Protein 1IRQ (pdb70)

InterPro domains:
  IPR010985 Ribbon-helix-helix [SSF47598] (24-71)
  IPR011686 Omega transcriptional repressor [PF07764] (6-62)
  IPR013321 Arc-type ribbon-helix-helix [G3DSA:1.10.1220.10] (24-71)

Secondary structure (DSSP, 8-state):
---EEEEEEEHHHHHHHHHHHHHHT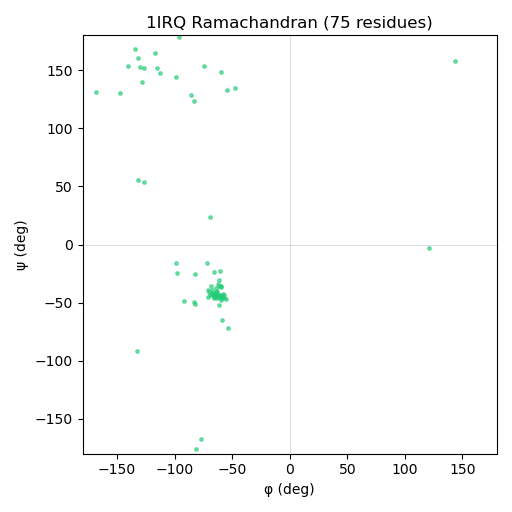--HHHHHHHHHHHHHHHHSTT--/----EEEEEEEHHHHHHHHHHHHHSS--HHHHHHHHHHHHHHHH-GGG-

B-factor: mean 29.79, std 11.13, range [13.76, 62.38]

Nearest PDB structures (foldseek):
  1irq-assembly1_B  TM=1.021E+00  e=7.725E-07  Streptococcus pyogenes
  6gts-assembly1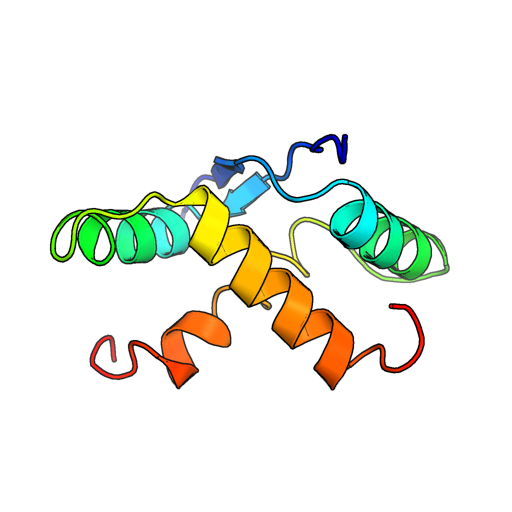_C-2  TM=6.898E-01  e=1.139E+00  Escherichia coli
  8pv2-assembly1_CQ  TM=6.319E-01  e=9.516E+00  Thermochaetoides thermophila DSM 1495
  7vp4-assembly1_B  TM=5.637E-01  e=8.866E+00  Arabidopsis thaliana

Structure (mmCIF, N/CA/C/O backbone):
data_1IRQ
#
_entry.id   1IRQ
#
_cell.length_a   46.100
_cell.length_b   46.100
_cell.length_c   88.300
_cell.angle_alpha   90.00
_cell.angle_beta   90.00
_cell.angle_gamma   120.00
#
_symmetry.space_group_name_H-M   'P 61'
#
loop_
_entity.id
_entity.type
_entity.pdbx_description
1 polymer 'omega transcriptional repressor'
2 water water
#
loop_
_atom_site.group_PDB
_atom_site.id
_atom_site.type_symbol
_atom_site.label_atom_id
_atom_site.label_alt_id
_atom_site.label_comp_id
_atom_site.label_asym_id
_atom_site.label_entity_id
_atom_site.label_seq_id
_atom_site.pdbx_PDB_ins_code
_atom_site.Cartn_x
_atom_site.Cartn_y
_atom_site.Cartn_z
_atom_site.occupancy
_atom_site.B_iso_or_equiv
_atom_site.auth_seq_id
_atom_site.auth_comp_id
_atom_site.auth_asym_id
_atom_site.auth_atom_id
_atom_site.pdbx_PDB_model_num
ATOM 1 N N . ILE A 1 24 ? -1.690 0.190 42.724 1.00 44.04 24 ILE A N 1
ATOM 2 C CA . ILE A 1 24 ? -1.835 0.028 44.199 1.00 43.11 24 ILE A CA 1
ATOM 3 C C . ILE A 1 24 ? -1.390 1.293 44.930 1.00 41.95 24 ILE A C 1
ATOM 4 O O . ILE A 1 24 ? -1.881 1.597 46.019 1.00 43.24 24 ILE A O 1
ATOM 9 N N . MET A 1 25 ? -0.456 2.025 44.328 1.00 38.93 25 MET A N 1
ATOM 10 C CA . MET A 1 25 ? 0.051 3.261 44.919 1.00 35.79 25 MET A CA 1
ATOM 11 C C . MET A 1 25 ? -0.884 4.419 44.589 1.00 33.19 25 MET A C 1
ATOM 12 O O . MET A 1 25 ? -1.168 4.688 43.420 1.00 33.37 25 MET A O 1
ATOM 17 N N . GLY A 1 26 ? -1.366 5.096 45.627 1.00 30.34 26 GLY A N 1
ATOM 18 C CA . GLY A 1 26 ? -2.265 6.215 45.421 1.00 27.23 26 GLY A CA 1
ATOM 19 C C . GLY A 1 26 ? -1.514 7.485 45.076 1.00 26.05 26 GLY A C 1
ATOM 20 O O . GLY A 1 26 ? -0.292 7.473 44.926 1.00 25.79 26 GLY A O 1
ATOM 21 N N . ASP A 1 27 ? -2.249 8.582 44.946 1.00 23.56 27 ASP A N 1
ATOM 22 C CA . ASP A 1 27 ? -1.651 9.869 44.622 1.00 22.46 27 ASP A CA 1
ATOM 23 C C . ASP A 1 27 ? -2.153 10.955 45.556 1.00 21.22 27 ASP A C 1
ATOM 24 O O . ASP A 1 27 ? -3.193 1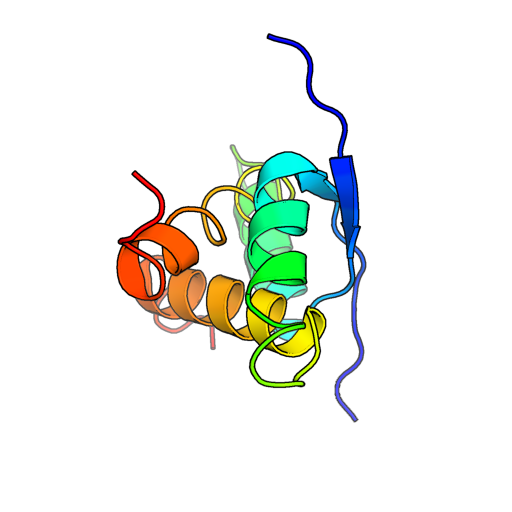0.811 46.209 1.00 22.45 27 ASP A O 1
ATOM 29 N N . LYS A 1 28 ? -1.397 12.044 45.608 1.00 17.78 28 LYS A N 1
ATOM 30 C CA . LYS A 1 28 ? -1.732 13.196 46.429 1.00 16.99 28 LYS A CA 1
ATOM 31 C C . LYS A 1 28 ? -1.641 14.415 45.534 1.00 17.33 28 LYS A C 1
ATOM 32 O O . LYS A 1 28 ? -0.898 14.419 44.553 1.00 18.65 28 LYS A O 1
ATOM 38 N N . THR A 1 29 ? -2.395 15.453 45.860 1.00 15.34 29 THR A N 1
ATOM 39 C CA . THR A 1 29 ? -2.363 16.652 45.043 1.00 16.19 29 THR A CA 1
ATOM 40 C C . THR A 1 29 ? -1.339 17.654 45.547 1.00 16.78 29 THR A C 1
ATOM 41 O O . THR A 1 29 ? -1.082 17.754 46.745 1.00 16.89 29 THR A O 1
ATOM 45 N N A VAL A 1 30 ? -0.749 18.392 44.613 0.50 16.33 30 VAL A N 1
ATOM 46 N N B VAL A 1 30 ? -0.746 18.386 44.609 0.50 16.36 30 VAL A N 1
ATOM 47 C CA A VAL A 1 30 ? 0.234 19.412 44.941 0.50 17.81 30 VAL A CA 1
ATOM 48 C CA B VAL A 1 30 ? 0.242 19.407 44.925 0.50 17.96 30 VAL A CA 1
ATOM 49 C C A VAL A 1 30 ? 0.039 20.587 43.991 0.50 17.38 30 VAL A C 1
ATOM 50 C C B VAL A 1 30 ? 0.024 20.592 43.993 0.50 17.42 30 VAL A C 1
ATOM 51 O O A VAL A 1 30 ? -0.463 20.421 42.880 0.50 18.49 30 VAL A O 1
ATOM 52 O O B VAL A 1 30 ? -0.511 20.437 42.896 0.50 18.59 30 VAL A O 1
ATOM 59 N N . ARG A 1 31 ? 0.434 21.772 44.440 1.00 18.70 31 ARG A N 1
ATOM 60 C CA . ARG A 1 31 ? 0.299 22.977 43.641 1.00 20.24 31 ARG A CA 1
ATOM 61 C C . ARG A 1 31 ? 1.667 23.286 43.046 1.00 21.63 31 ARG A C 1
ATOM 62 O O . ARG A 1 31 ? 2.665 23.334 43.763 1.00 24.89 31 ARG A O 1
ATOM 70 N N . VAL A 1 32 ? 1.717 23.468 41.733 1.00 21.08 32 VAL A N 1
ATOM 71 C CA . VAL A 1 32 ? 2.974 23.776 41.069 1.00 22.12 32 VAL A CA 1
ATOM 72 C C . VAL A 1 32 ? 2.822 25.032 40.224 1.00 21.13 32 VAL A C 1
ATOM 73 O O . VAL A 1 32 ? 1.727 25.346 39.755 1.00 20.58 32 VAL A O 1
ATOM 77 N N . ARG A 1 33 ? 3.927 25.747 40.041 1.00 20.76 33 ARG A N 1
ATOM 78 C CA . ARG A 1 33 ? 3.920 26.963 39.239 1.00 21.63 33 ARG A CA 1
ATOM 79 C C . ARG A 1 33 ? 3.347 26.675 37.866 1.00 22.27 33 ARG A C 1
ATOM 80 O O . ARG A 1 33 ? 3.724 25.704 37.209 1.00 20.52 33 ARG A O 1
ATOM 88 N N . ALA A 1 34 ? 2.443 27.541 37.429 1.00 20.67 34 ALA A N 1
ATOM 89 C CA . ALA A 1 34 ? 1.789 27.380 36.148 1.00 20.08 34 ALA A CA 1
ATOM 90 C C . ALA A 1 34 ? 2.726 27.422 34.949 1.00 20.53 34 ALA A C 1
ATOM 91 O O . ALA A 1 34 ? 2.488 26.736 33.959 1.00 19.89 34 ALA A O 1
ATOM 93 N N . ASP A 1 35 ? 3.784 28.220 35.022 1.00 21.67 35 ASP A N 1
ATOM 94 C CA . ASP A 1 35 ? 4.694 28.298 33.888 1.00 21.95 35 ASP A CA 1
ATOM 95 C C . ASP A 1 35 ? 5.507 27.018 33.736 1.00 21.86 35 ASP A C 1
ATOM 96 O O . ASP A 1 35 ? 5.728 26.552 32.618 1.00 22.96 35 ASP A O 1
ATOM 101 N N . LEU A 1 36 ? 5.926 26.436 34.855 1.00 21.85 36 LEU A N 1
ATOM 102 C CA . LEU A 1 36 ? 6.695 25.195 34.815 1.00 21.69 36 LEU A CA 1
ATOM 103 C C . LEU A 1 36 ? 5.792 24.079 34.299 1.00 21.51 36 LEU A C 1
ATOM 104 O O . LEU A 1 36 ? 6.220 23.219 33.529 1.00 23.02 36 LEU A O 1
ATOM 109 N N . HIS A 1 37 ? 4.535 24.092 34.729 1.00 20.87 37 HIS A N 1
ATOM 110 C CA . HIS A 1 37 ? 3.589 23.084 34.284 1.00 22.27 37 HIS A CA 1
ATOM 111 C C . HIS A 1 37 ? 3.367 23.214 32.781 1.00 22.73 37 HIS A C 1
ATOM 112 O O . HIS A 1 37 ? 3.328 22.219 32.062 1.00 22.42 37 HIS A O 1
ATOM 119 N N . HIS A 1 38 ? 3.229 24.447 32.307 1.00 23.47 38 HIS A N 1
ATOM 120 C CA . HIS A 1 38 ? 3.004 24.674 30.888 1.00 24.44 38 HIS A CA 1
ATOM 121 C C . HIS A 1 38 ? 4.169 24.126 30.071 1.00 24.41 38 HIS A C 1
ATOM 122 O O . HIS A 1 38 ? 3.969 23.487 29.039 1.00 24.82 38 HIS A O 1
ATOM 129 N N . ILE A 1 39 ? 5.385 24.383 30.534 1.00 23.41 39 ILE A N 1
ATOM 130 C CA . ILE A 1 39 ? 6.571 23.898 29.840 1.00 25.32 39 ILE A CA 1
ATOM 131 C C . ILE A 1 39 ? 6.539 22.377 29.730 1.00 26.73 39 ILE A C 1
ATOM 132 O O . ILE A 1 39 ? 6.811 21.815 28.671 1.00 27.45 39 ILE A O 1
ATOM 137 N N . ILE A 1 40 ? 6.200 21.709 30.826 1.00 27.12 40 ILE A N 1
ATOM 138 C CA . ILE A 1 40 ? 6.140 20.252 30.813 1.00 27.36 40 ILE A CA 1
ATOM 139 C C . ILE A 1 40 ? 5.014 19.761 29.918 1.00 29.16 40 ILE A C 1
ATOM 140 O O . ILE A 1 40 ? 5.181 18.799 29.168 1.00 29.11 40 ILE A O 1
ATOM 145 N N . LYS A 1 41 ? 3.870 20.431 29.992 1.00 30.50 41 LYS A N 1
ATOM 146 C CA . LYS A 1 41 ? 2.711 20.063 29.191 1.00 32.33 41 LYS A CA 1
ATOM 147 C C . LYS A 1 41 ? 3.013 20.131 27.694 1.00 33.10 41 LYS A C 1
ATOM 148 O O . LYS A 1 41 ? 2.664 19.222 26.941 1.00 33.27 41 LYS A O 1
ATOM 154 N N . ILE A 1 42 ? 3.657 21.211 27.267 1.00 33.05 42 ILE A N 1
ATOM 155 C CA . ILE A 1 42 ? 4.003 21.384 25.861 1.00 34.47 42 ILE A CA 1
ATOM 156 C C . ILE A 1 42 ? 4.941 20.271 25.407 1.00 35.30 42 ILE A C 1
ATOM 157 O O . ILE A 1 42 ? 4.693 19.597 24.406 1.00 35.48 42 ILE A O 1
ATOM 162 N N . GLU A 1 43 ? 6.019 20.084 26.159 1.00 35.66 43 GLU A N 1
ATOM 163 C CA . GLU A 1 43 ? 7.021 19.068 25.858 1.00 36.37 43 GLU A CA 1
ATOM 164 C C . GLU A 1 43 ? 6.451 17.653 25.820 1.00 37.24 43 GLU A C 1
ATOM 165 O O . GLU A 1 43 ? 6.777 16.867 24.927 1.00 37.15 43 GLU A O 1
ATOM 171 N N A THR A 1 44 ? 5.603 17.324 26.790 0.55 37.97 44 THR A N 1
ATOM 172 N N B THR A 1 44 ? 5.601 17.340 26.791 0.45 37.81 44 THR A N 1
ATOM 173 C CA A THR A 1 44 ? 5.008 15.994 26.851 0.55 38.31 44 THR A CA 1
ATOM 174 C CA B THR A 1 44 ? 4.990 16.022 26.889 0.45 38.08 44 THR A CA 1
ATOM 175 C C A THR A 1 44 ? 4.019 15.763 25.715 0.55 39.36 44 THR A C 1
ATOM 176 C C B THR A 1 44 ? 3.997 15.765 25.756 0.45 39.19 44 THR A C 1
ATOM 177 O O A THR A 1 44 ? 3.904 14.651 25.200 0.55 39.11 44 THR A O 1
ATOM 178 O O B THR A 1 44 ? 3.865 14.637 25.281 0.45 38.99 44 THR A O 1
ATOM 185 N N . ALA A 1 45 ? 3.306 16.816 25.327 1.00 39.94 45 ALA A N 1
ATOM 186 C CA . ALA A 1 45 ? 2.329 16.712 24.248 1.00 41.76 45 ALA A CA 1
ATOM 187 C C . ALA A 1 45 ? 3.010 16.267 22.958 1.00 43.26 45 ALA A C 1
ATOM 188 O O . ALA A 1 45 ? 2.429 15.530 22.160 1.00 43.23 45 ALA A O 1
ATOM 190 N N . LYS A 1 46 ? 4.246 16.716 22.762 1.00 45.23 46 LYS A N 1
ATOM 191 C CA . LYS A 1 46 ? 5.010 16.365 21.570 1.00 47.38 46 LYS A CA 1
ATOM 192 C C . LYS A 1 46 ? 5.178 14.854 21.462 1.00 48.91 46 LYS A C 1
ATOM 193 O O . LYS A 1 46 ? 4.661 14.230 20.535 1.00 49.03 46 LYS A O 1
ATOM 199 N N . ASN A 1 47 ? 5.904 14.272 22.413 1.00 50.53 47 ASN A N 1
ATOM 200 C CA . ASN A 1 47 ? 6.137 12.833 22.421 1.00 51.39 47 ASN A CA 1
ATOM 201 C C . ASN A 1 47 ? 4.832 12.051 22.573 1.00 51.65 47 ASN A C 1
ATOM 202 O O . ASN A 1 47 ? 4.618 11.058 21.877 1.00 52.42 47 ASN A O 1
ATOM 207 N N . GLY A 1 48 ? 3.964 12.496 23.478 1.00 51.09 48 GLY A N 1
ATOM 208 C CA . GLY A 1 48 ? 2.691 11.820 23.665 1.00 50.54 48 GLY A CA 1
ATOM 209 C C . GLY A 1 48 ? 2.384 11.269 25.047 1.00 49.90 48 GLY A C 1
ATOM 210 O O . GLY A 1 48 ? 1.297 10.733 25.267 1.00 50.93 48 GLY A O 1
ATOM 211 N N . GLY A 1 49 ? 3.325 11.394 25.979 1.00 48.49 49 GLY A N 1
ATOM 212 C CA . GLY A 1 49 ? 3.105 10.884 27.324 1.00 46.46 49 GLY A CA 1
ATOM 213 C C . GLY A 1 49 ? 2.207 11.773 28.166 1.00 44.99 49 GLY A C 1
ATOM 214 O O . GLY A 1 49 ? 1.552 12.673 27.640 1.00 45.54 49 GLY A O 1
ATOM 215 N N . ASN A 1 50 ? 2.169 11.530 29.473 1.00 42.77 50 ASN A N 1
ATOM 216 C CA . ASN A 1 50 ? 1.333 12.339 30.354 1.00 40.10 50 ASN A CA 1
ATOM 217 C C . ASN A 1 50 ? 2.168 13.130 31.356 1.00 37.96 50 ASN A C 1
ATOM 218 O O . ASN A 1 50 ? 3.264 12.721 31.737 1.00 38.76 50 ASN A O 1
ATOM 223 N N . VAL A 1 51 ? 1.631 14.265 31.785 1.00 33.93 51 VAL A N 1
ATOM 224 C CA . VAL A 1 51 ? 2.316 15.139 32.725 1.00 30.20 51 VAL A CA 1
ATOM 225 C C . VAL A 1 51 ? 2.614 14.485 34.077 1.00 27.93 51 VAL A C 1
ATOM 226 O O . VAL A 1 51 ? 3.654 14.752 34.679 1.00 23.85 51 VAL A O 1
ATOM 230 N N . LYS A 1 52 ? 1.719 13.628 34.561 1.00 26.37 52 LYS A N 1
ATOM 231 C CA . LYS A 1 52 ? 1.950 12.990 35.855 1.00 25.74 52 LYS A CA 1
ATOM 232 C C . LYS A 1 52 ? 3.248 12.191 35.919 1.00 25.89 52 LYS A C 1
ATOM 233 O O . LYS A 1 52 ? 3.961 12.250 36.920 1.00 23.07 52 LYS A O 1
ATOM 239 N N . GLU A 1 53 ? 3.559 11.441 34.867 1.00 25.09 53 GLU A N 1
ATOM 240 C CA . GLU A 1 53 ? 4.792 10.661 34.862 1.00 24.64 53 GLU A CA 1
ATOM 241 C C . GLU A 1 53 ? 5.993 11.584 35.025 1.00 22.95 53 GLU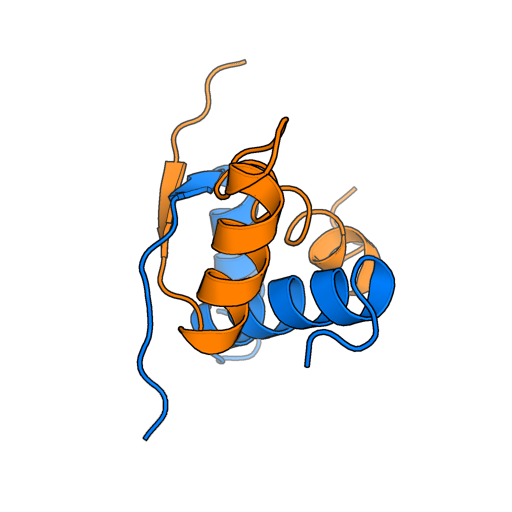 A C 1
ATOM 242 O O . GLU A 1 53 ? 6.987 11.228 35.666 1.00 21.76 53 GLU A O 1
ATOM 248 N N . VAL A 1 54 ? 5.905 12.775 34.442 1.00 20.88 54 VAL A N 1
ATOM 249 C CA . VAL A 1 54 ? 6.990 13.736 34.546 1.00 19.64 54 VAL A CA 1
ATOM 250 C C . VAL A 1 54 ? 7.060 14.298 35.964 1.00 18.24 54 VAL A C 1
ATOM 251 O O . VAL A 1 54 ? 8.141 14.409 36.539 1.00 19.59 54 VAL A O 1
ATOM 255 N N . MET A 1 55 ? 5.911 14.663 36.527 1.00 18.18 55 MET A N 1
ATOM 256 C CA . MET A 1 55 ? 5.889 15.187 37.889 1.00 16.29 55 MET A CA 1
ATOM 257 C C . MET A 1 55 ? 6.509 14.160 38.828 1.00 15.00 55 MET A C 1
ATOM 258 O O . MET A 1 55 ? 7.327 14.500 39.685 1.00 16.69 55 MET A O 1
ATOM 263 N N . ASP A 1 56 ? 6.114 12.898 38.670 1.00 15.34 56 ASP A N 1
ATOM 264 C CA . ASP A 1 56 ? 6.652 11.846 39.524 1.00 14.76 56 ASP A CA 1
ATOM 265 C C . ASP A 1 56 ? 8.155 11.658 39.335 1.00 14.84 56 ASP A C 1
ATOM 266 O O . ASP A 1 56 ? 8.889 11.475 40.307 1.00 16.79 56 ASP A O 1
ATOM 271 N N . GLN A 1 57 ? 8.621 11.700 38.091 1.00 14.71 57 GLN A N 1
ATOM 272 C CA . GLN A 1 57 ? 10.048 11.522 37.865 1.00 13.76 57 GLN A CA 1
ATOM 273 C C . GLN A 1 57 ? 10.827 12.685 38.452 1.00 14.43 57 GLN A C 1
ATOM 274 O O . GLN A 1 57 ? 11.868 12.496 39.085 1.00 16.21 57 GLN A O 1
ATOM 280 N N . ALA A 1 58 ? 10.318 13.895 38.240 1.00 14.46 58 ALA A N 1
ATOM 281 C CA . ALA A 1 58 ? 10.973 15.084 38.756 1.00 14.79 58 ALA A CA 1
ATOM 282 C C . ALA A 1 58 ? 11.085 15.015 40.273 1.00 15.09 58 ALA A C 1
ATOM 283 O O . ALA A 1 58 ? 12.148 15.259 40.844 1.00 15.80 58 ALA A O 1
ATOM 285 N N . LEU A 1 59 ? 9.984 14.676 40.933 1.00 14.70 59 LEU A N 1
ATOM 286 C CA . LEU A 1 59 ? 9.997 14.601 42.379 1.00 15.59 59 LEU A CA 1
ATOM 287 C C . LEU A 1 59 ? 10.863 13.452 42.899 1.00 15.17 59 LEU A C 1
ATOM 288 O O . LEU A 1 59 ? 11.613 13.626 43.860 1.00 15.47 59 LEU A O 1
ATOM 293 N N . GLU A 1 60 ? 10.778 12.283 42.269 1.00 15.06 60 GLU A N 1
ATOM 294 C CA . GLU A 1 60 ? 11.590 11.169 42.739 1.00 16.51 60 GLU A CA 1
ATOM 295 C C . GLU A 1 60 ? 13.077 11.483 42.590 1.00 16.40 60 GLU A C 1
ATOM 296 O O . GLU A 1 60 ? 13.878 11.170 43.477 1.00 17.10 60 GLU A O 1
ATOM 302 N N . GLU A 1 61 ? 13.456 12.116 41.483 1.00 15.28 61 GLU A N 1
ATOM 303 C CA . GLU A 1 61 ? 14.864 12.450 41.287 1.00 17.07 61 GLU A CA 1
ATOM 304 C C . GLU A 1 61 ? 15.356 13.449 42.333 1.00 18.69 61 GLU A C 1
ATOM 305 O O . GLU A 1 61 ? 16.493 13.362 42.812 1.00 18.61 61 GLU A O 1
ATOM 311 N N . TYR A 1 62 ? 14.494 14.392 42.699 1.00 15.57 62 TYR A N 1
ATOM 312 C CA . TYR A 1 62 ? 14.831 15.379 43.710 1.00 16.75 62 TYR A CA 1
ATOM 313 C C . TYR A 1 62 ? 15.070 14.661 45.040 1.00 17.27 62 TYR A C 1
ATOM 314 O O . TYR A 1 62 ? 16.025 14.951 45.759 1.00 18.04 62 TYR A O 1
ATOM 323 N N . ILE A 1 63 ? 14.196 13.717 45.359 1.00 16.94 63 ILE A N 1
ATOM 324 C CA . ILE A 1 63 ? 14.303 12.972 46.601 1.00 18.78 63 ILE A CA 1
ATOM 325 C C . ILE A 1 63 ? 15.553 12.102 46.649 1.00 19.47 63 ILE A C 1
ATOM 326 O O . ILE A 1 63 ? 16.280 12.105 47.644 1.00 20.16 63 ILE A O 1
ATOM 331 N N . ARG A 1 64 ? 15.828 11.372 45.578 1.0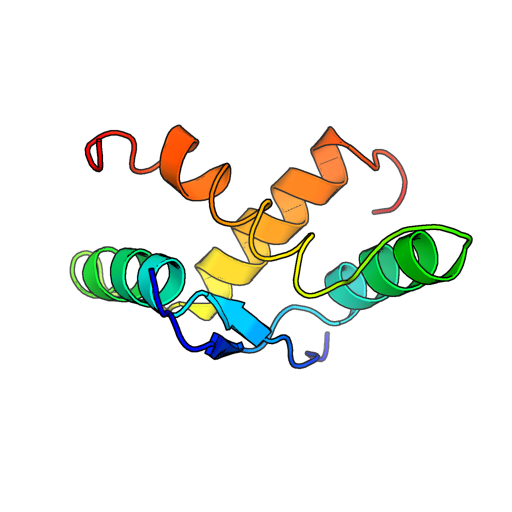0 19.74 64 ARG A N 1
ATOM 332 C CA . ARG A 1 64 ? 17.004 10.512 45.598 1.00 21.30 64 ARG A CA 1
ATOM 333 C C . ARG A 1 64 ? 18.290 11.326 45.664 1.00 23.03 64 ARG A C 1
ATOM 334 O O . ARG A 1 64 ? 19.316 10.845 46.149 1.00 24.17 64 ARG A O 1
ATOM 342 N N . LYS A 1 65 ? 18.222 12.571 45.211 1.00 21.26 65 LYS A N 1
ATOM 343 C CA . LYS A 1 65 ? 19.376 13.465 45.219 1.00 22.98 65 LYS A CA 1
ATOM 344 C C . LYS A 1 65 ? 19.602 14.150 46.569 1.00 23.42 65 LYS A C 1
ATOM 345 O O . LYS A 1 65 ? 20.706 14.115 47.116 1.00 24.91 65 LYS A O 1
ATOM 351 N N . TYR A 1 66 ? 18.556 14.767 47.112 1.00 21.49 66 TYR A N 1
ATOM 352 C CA . TYR A 1 66 ? 18.670 15.492 48.378 1.00 21.53 66 TYR A CA 1
ATOM 353 C C . TYR A 1 66 ? 18.195 14.751 49.620 1.00 20.30 66 TYR A C 1
ATOM 354 O O . TYR A 1 66 ? 18.499 15.154 50.745 1.00 19.87 66 TYR A O 1
ATOM 363 N N . LEU A 1 67 ? 17.435 13.681 49.420 1.00 20.13 67 LEU A N 1
ATOM 364 C CA . LEU A 1 67 ? 16.910 12.896 50.527 1.00 20.31 67 LEU A CA 1
ATOM 365 C C . LEU A 1 67 ? 17.166 11.414 50.276 1.00 21.24 67 LEU A C 1
ATOM 366 O O . LEU A 1 67 ? 16.248 10.596 50.278 1.00 21.95 67 LEU A O 1
ATOM 371 N N . PRO A 1 68 ? 18.434 11.049 50.056 1.00 23.39 68 PRO A N 1
ATOM 372 C CA . PRO A 1 68 ? 18.745 9.641 49.809 1.00 25.69 68 PRO A CA 1
ATOM 373 C C . PRO A 1 68 ? 18.331 8.776 51.001 1.00 27.10 68 PRO A C 1
ATOM 374 O O . PRO A 1 68 ? 18.345 9.233 52.142 1.00 26.98 68 PRO A O 1
ATOM 378 N N . ASP A 1 69 ? 17.943 7.537 50.720 1.00 30.32 69 ASP A N 1
ATOM 379 C CA . ASP A 1 69 ? 17.526 6.579 51.749 1.00 31.83 69 ASP A CA 1
ATOM 380 C C . ASP A 1 69 ? 16.078 6.688 52.207 1.00 31.78 69 ASP A C 1
ATOM 381 O O . ASP A 1 69 ? 15.609 5.854 52.980 1.00 32.64 69 ASP A O 1
ATOM 386 N N A LYS A 1 70 ? 15.371 7.716 51.746 0.60 30.85 70 LYS A N 1
ATOM 387 N N B LYS A 1 70 ? 15.376 7.719 51.746 0.40 31.22 70 LYS A N 1
ATOM 388 C CA A LYS A 1 70 ? 13.971 7.883 52.119 0.60 30.74 70 LYS A CA 1
ATOM 389 C CA B LYS A 1 70 ? 13.974 7.896 52.110 0.40 31.09 70 LYS A CA 1
ATOM 390 C C A LYS A 1 70 ? 13.101 6.952 51.285 0.60 30.43 70 LYS A C 1
ATOM 391 C C B LYS A 1 70 ? 13.105 6.953 51.286 0.40 30.80 70 LYS A C 1
ATOM 392 O O A LYS A 1 70 ? 11.982 6.616 51.676 0.60 30.60 70 LYS A O 1
ATOM 393 O O B LYS A 1 70 ? 11.992 6.610 51.685 0.40 30.81 70 LYS A O 1
ATOM 404 N N . LEU A 1 71 ? 13.624 6.536 50.134 1.00 30.55 71 LEU A N 1
ATOM 405 C CA . LEU A 1 71 ? 12.908 5.626 49.243 1.00 31.87 71 LEU A CA 1
ATOM 406 C C . LEU A 1 71 ? 13.614 4.278 49.195 1.00 33.40 71 LEU A C 1
ATOM 407 O O . LEU A 1 71 ? 14.818 4.241 49.519 1.00 36.38 71 LEU A O 1
ATOM 413 N N . ASP B 1 23 ? 5.533 39.760 37.000 1.00 48.80 23 ASP B N 1
ATOM 414 C CA . ASP B 1 23 ? 6.033 39.067 38.221 1.00 47.51 23 ASP B CA 1
ATOM 415 C C . ASP B 1 23 ? 4.999 38.077 38.745 1.00 45.66 23 ASP B C 1
ATOM 416 O O . ASP B 1 23 ? 5.328 37.174 39.513 1.00 46.56 23 ASP B O 1
ATOM 421 N N . ILE B 1 24 ? 3.748 38.251 38.327 1.00 42.48 24 ILE B N 1
ATOM 422 C CA . ILE B 1 24 ? 2.674 37.369 38.769 1.00 38.76 24 ILE B CA 1
ATOM 423 C C . ILE B 1 24 ? 2.740 36.001 38.103 1.00 36.87 24 ILE B C 1
ATOM 424 O O . ILE B 1 24 ? 3.266 35.851 36.999 1.00 36.45 24 ILE B O 1
ATOM 429 N N . MET B 1 25 ? 2.197 35.007 38.794 1.00 33.54 25 MET B N 1
ATOM 430 C CA . MET B 1 25 ? 2.177 33.637 38.303 1.00 29.91 25 MET B CA 1
ATOM 431 C C . MET B 1 25 ? 1.234 32.840 39.182 1.00 27.99 25 MET B C 1
ATOM 432 O O . MET B 1 25 ? 1.307 32.909 40.410 1.00 29.77 25 MET B O 1
ATOM 437 N N . GLY B 1 26 ? 0.342 32.089 38.551 1.00 24.45 26 GLY B N 1
ATOM 438 C CA . GLY B 1 26 ? -0.590 31.287 39.312 1.00 22.01 26 GLY B CA 1
ATOM 439 C C . GLY B 1 26 ? -0.044 29.882 39.435 1.00 22.69 26 GLY B C 1
ATOM 440 O O . GLY B 1 26 ? 1.029 29.580 38.920 1.00 22.18 26 GLY B O 1
ATOM 441 N N . ASP B 1 27 ? -0.779 29.026 40.129 1.00 22.35 27 ASP B N 1
ATOM 442 C CA . ASP B 1 27 ? -0.364 27.644 40.290 1.00 22.38 27 ASP B CA 1
ATOM 443 C C . ASP B 1 27 ? -1.382 26.726 39.648 1.00 22.66 27 ASP B C 1
ATOM 444 O O . ASP B 1 27 ? -2.502 27.132 39.336 1.00 22.57 27 ASP B O 1
ATOM 449 N N . LYS B 1 28 ? -0.973 25.480 39.446 1.00 21.65 28 LYS B N 1
ATOM 450 C CA . LYS B 1 28 ? -1.817 24.465 38.842 1.00 21.42 28 LYS B CA 1
ATOM 451 C C . LYS B 1 28 ? -1.812 23.248 39.762 1.00 20.76 28 LYS B C 1
ATOM 452 O O . LYS B 1 28 ? -0.778 22.905 40.328 1.00 20.11 28 LYS B O 1
ATOM 458 N N . THR B 1 29 ? -2.964 22.611 39.925 1.00 19.93 29 THR B N 1
ATOM 459 C CA . THR B 1 29 ? -3.037 21.422 40.760 1.00 20.11 29 THR B CA 1
ATOM 460 C C . THR B 1 29 ? -2.657 20.215 39.919 1.00 19.65 29 THR B C 1
ATOM 461 O O . THR B 1 29 ? -3.176 20.025 38.822 1.00 22.10 29 THR B O 1
ATOM 465 N N . VAL B 1 30 ? -1.722 19.421 40.426 1.00 19.71 30 VAL B N 1
ATOM 466 C CA . VAL B 1 30 ? -1.308 18.205 39.744 1.00 19.71 30 VAL B CA 1
ATOM 467 C C . VAL B 1 30 ? -1.254 17.108 40.800 1.00 18.26 30 VAL B C 1
ATOM 468 O O . VAL B 1 30 ? -1.354 17.380 42.000 1.00 18.38 30 VAL B O 1
ATOM 472 N N . ARG B 1 31 ? -1.129 15.867 40.352 1.00 19.76 31 ARG B N 1
ATOM 473 C CA . ARG B 1 31 ? -1.050 14.736 41.258 1.00 19.51 31 ARG B CA 1
ATOM 474 C C . ARG B 1 31 ? 0.336 14.121 41.183 1.00 20.26 31 ARG B C 1
ATOM 475 O O . ARG B 1 31 ? 0.992 14.145 40.132 1.00 21.45 31 ARG B O 1
ATOM 483 N N . VAL B 1 32 ? 0.785 13.592 42.313 1.00 17.19 32 VAL B N 1
ATOM 484 C CA . VAL B 1 32 ? 2.072 12.917 42.388 1.00 18.05 32 VAL B CA 1
ATOM 485 C C . VAL B 1 32 ? 1.921 11.704 43.288 1.00 16.93 32 VAL B C 1
ATOM 486 O O . VAL B 1 32 ? 1.047 11.665 44.158 1.00 17.97 32 VAL B O 1
ATOM 490 N N . ARG B 1 33 ? 2.767 10.707 43.066 1.00 17.22 33 ARG B N 1
ATOM 491 C CA . ARG B 1 33 ? 2.740 9.485 43.869 1.00 17.79 33 ARG B CA 1
ATOM 492 C C . ARG B 1 33 ? 2.672 9.814 45.357 1.00 18.00 33 ARG B C 1
ATOM 493 O O . ARG B 1 33 ? 3.411 10.666 45.848 1.00 17.73 33 ARG B O 1
ATOM 501 N N . ALA B 1 34 ? 1.796 9.120 46.077 1.00 17.53 34 ALA B N 1
ATOM 502 C CA . ALA B 1 34 ? 1.632 9.356 47.503 1.00 18.78 34 ALA B CA 1
ATOM 503 C C . ALA B 1 34 ? 2.892 9.124 48.322 1.00 17.19 34 ALA B C 1
ATOM 504 O O . ALA B 1 34 ? 3.145 9.850 49.281 1.00 18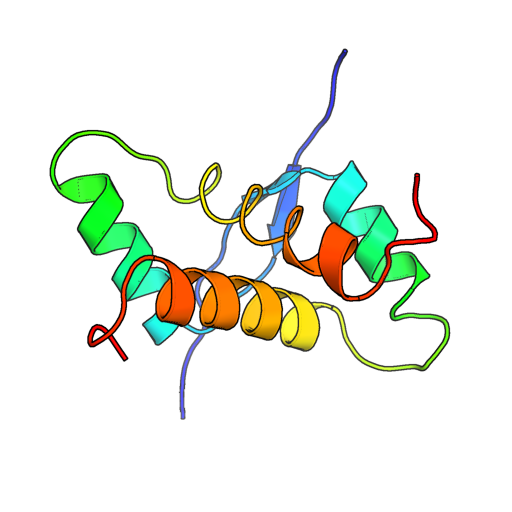.39 34 ALA B O 1
ATOM 506 N N . ASP B 1 35 ? 3.690 8.122 47.962 1.00 18.85 35 ASP B N 1
ATOM 507 C CA . ASP B 1 35 ? 4.894 7.863 48.734 1.00 18.28 35 ASP B CA 1
ATOM 508 C C . ASP B 1 35 ? 5.909 8.986 48.573 1.00 17.00 35 ASP B C 1
ATOM 509 O O . ASP B 1 35 ? 6.593 9.341 49.528 1.00 19.31 35 ASP B O 1
ATOM 514 N N . LEU B 1 36 ? 5.984 9.562 47.380 1.00 17.64 36 LEU B N 1
ATOM 515 C CA . LEU B 1 36 ? 6.908 10.671 47.152 1.00 17.17 36 LEU B CA 1
ATOM 516 C C . LEU B 1 36 ? 6.400 11.890 47.921 1.00 17.27 36 LEU B C 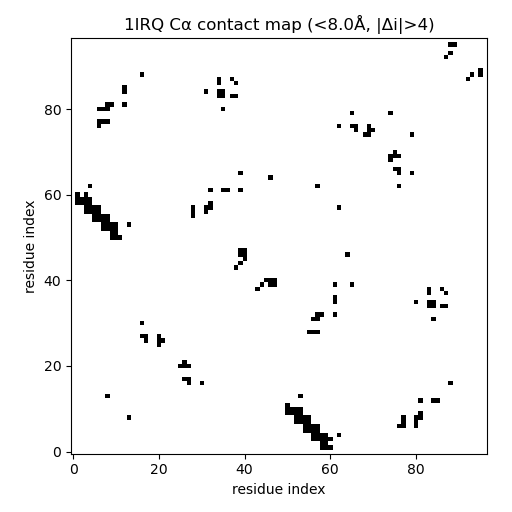1
ATOM 517 O O . LEU B 1 36 ? 7.169 12.612 48.556 1.00 17.83 36 LEU B O 1
ATOM 522 N N . HIS B 1 37 ? 5.093 12.123 47.852 1.00 16.68 37 HIS B N 1
ATOM 523 C CA . HIS B 1 37 ? 4.495 13.252 48.547 1.00 16.93 37 HIS B CA 1
ATOM 524 C C . HIS B 1 37 ? 4.708 13.149 50.055 1.00 17.05 37 HIS B C 1
ATOM 525 O O . HIS B 1 37 ? 5.068 14.123 50.714 1.00 18.22 37 HIS B O 1
ATOM 532 N N . HIS B 1 38 ? 4.493 11.955 50.594 1.00 18.28 38 HIS B N 1
ATOM 533 C CA . HIS B 1 38 ? 4.659 11.732 52.019 1.00 19.75 38 HIS B CA 1
ATOM 534 C C . HIS B 1 38 ? 6.065 12.104 52.481 1.00 18.20 38 HIS B C 1
ATOM 535 O O . HIS B 1 38 ? 6.239 12.741 53.520 1.00 20.45 38 HIS B O 1
ATOM 542 N N . ILE B 1 39 ? 7.069 11.716 51.704 1.00 18.64 39 ILE B N 1
ATOM 543 C CA . ILE B 1 39 ? 8.450 12.017 52.057 1.00 19.07 39 ILE B CA 1
ATOM 544 C C . ILE B 1 39 ? 8.721 13.512 52.187 1.00 20.66 39 ILE B C 1
ATOM 545 O O . ILE B 1 39 ? 9.357 13.952 53.145 1.00 21.11 39 ILE B O 1
ATOM 550 N N . ILE B 1 40 ? 8.236 14.296 51.230 1.00 19.00 40 ILE B N 1
ATOM 551 C CA . ILE B 1 40 ? 8.455 15.738 51.279 1.00 20.60 40 ILE B CA 1
ATOM 552 C C . ILE B 1 40 ? 7.644 16.371 52.403 1.00 21.23 40 ILE B C 1
ATOM 553 O O . ILE B 1 40 ? 8.133 17.256 53.104 1.00 23.72 40 ILE B O 1
ATOM 558 N N . LYS B 1 41 ? 6.406 15.911 52.564 1.00 20.79 41 LYS B N 1
ATOM 559 C CA . LYS B 1 41 ? 5.510 16.407 53.605 1.00 21.60 41 LYS B CA 1
ATOM 560 C C . LYS B 1 41 ? 6.177 16.275 54.973 1.00 22.89 41 LYS B C 1
ATOM 561 O O . LYS B 1 41 ? 6.172 17.213 55.776 1.00 23.09 41 LYS B O 1
ATOM 567 N N . ILE B 1 42 ? 6.757 15.107 55.230 1.00 22.48 42 ILE B N 1
ATOM 568 C CA . ILE B 1 42 ? 7.432 14.845 56.497 1.00 24.68 42 ILE B CA 1
ATOM 569 C C . ILE B 1 42 ? 8.615 15.785 56.716 1.00 24.98 42 ILE B C 1
ATOM 570 O O . ILE B 1 42 ? 8.802 16.310 57.812 1.00 26.44 42 ILE B O 1
ATOM 575 N N . GLU B 1 43 ? 9.412 16.002 55.675 1.00 26.06 43 GLU B N 1
ATOM 576 C CA . GLU B 1 43 ? 10.580 16.874 55.790 1.00 28.03 43 GLU B CA 1
ATOM 577 C C . GLU B 1 43 ? 10.229 18.334 56.041 1.00 30.05 43 GLU B C 1
ATOM 578 O O . GLU B 1 43 ? 10.834 18.990 56.894 1.00 30.69 43 GLU B O 1
ATOM 584 N N . THR B 1 44 ? 9.257 18.842 55.293 1.00 30.19 44 THR B N 1
ATOM 585 C CA . THR B 1 44 ? 8.836 20.232 55.429 1.00 32.74 44 THR B CA 1
ATOM 586 C C . THR B 1 44 ? 8.063 20.475 56.722 1.00 35.03 44 THR B C 1
ATOM 587 O O . THR B 1 44 ? 7.888 21.620 57.144 1.00 35.06 44 THR B O 1
ATOM 591 N N . ALA B 1 45 ? 7.606 19.397 57.351 1.00 35.43 45 ALA B N 1
ATOM 592 C CA . ALA B 1 45 ? 6.858 19.505 58.596 1.00 38.55 45 ALA B CA 1
ATOM 593 C C . ALA B 1 45 ? 7.807 19.657 59.778 1.00 41.15 45 ALA B C 1
ATOM 594 O O . ALA B 1 45 ? 7.439 20.210 60.814 1.00 42.82 45 ALA B O 1
ATOM 596 N N . LYS B 1 46 ? 9.032 19.166 59.616 1.00 43.74 46 LYS B N 1
ATOM 597 C CA . LYS B 1 46 ? 10.031 19.248 60.673 1.00 46.24 46 LYS B CA 1
ATOM 598 C C . LYS B 1 46 ? 10.203 20.683 61.150 1.00 48.20 46 LYS B C 1
ATOM 599 O O . LYS B 1 46 ? 9.776 21.035 62.249 1.00 49.69 46 LYS B O 1
ATOM 605 N N . ASN B 1 47 ? 10.824 21.510 60.317 1.00 49.76 47 ASN B N 1
ATOM 606 C CA . ASN B 1 47 ? 11.053 22.909 60.654 1.00 50.96 47 ASN B CA 1
ATOM 607 C C . ASN B 1 47 ? 10.647 23.821 59.500 1.00 50.86 47 ASN B C 1
ATOM 608 O O . ASN B 1 47 ? 9.493 24.242 59.402 1.00 50.70 47 ASN B O 1
ATOM 613 N N . GLY B 1 48 ? 11.604 24.122 58.628 1.00 50.26 48 GLY B N 1
ATOM 614 C CA . GLY B 1 48 ? 11.326 24.982 57.494 1.00 49.61 48 GLY B CA 1
ATOM 615 C C . GLY B 1 48 ? 11.072 24.190 56.227 1.00 48.49 48 GLY B C 1
ATOM 616 O O . GLY B 1 48 ? 11.688 23.147 56.002 1.00 49.34 48 GLY B O 1
ATOM 617 N N . GLY B 1 49 ? 10.160 24.685 55.397 1.00 47.49 49 GLY B N 1
ATOM 618 C CA . GLY B 1 49 ? 9.853 23.997 54.158 1.00 44.60 49 GLY B CA 1
ATOM 619 C C . GLY B 1 49 ? 8.390 24.053 53.765 1.00 41.97 49 GLY B C 1
ATOM 620 O O . GLY B 1 49 ? 7.509 24.257 54.597 1.00 42.66 49 GLY B O 1
ATOM 621 N N . ASN B 1 50 ? 8.141 23.865 52.475 1.00 39.54 50 ASN B N 1
ATOM 622 C CA . ASN B 1 50 ? 6.794 23.882 51.922 1.00 36.09 50 ASN B CA 1
ATOM 623 C C . ASN B 1 50 ? 6.769 22.909 50.750 1.00 31.84 50 ASN B C 1
ATOM 624 O O . ASN B 1 50 ? 7.637 22.962 49.888 1.00 31.37 50 ASN B O 1
ATOM 629 N N . VAL B 1 51 ? 5.782 22.016 50.722 1.00 29.11 51 VAL B N 1
ATOM 630 C CA . VAL B 1 51 ? 5.689 21.030 49.650 1.00 26.67 51 VAL B CA 1
ATOM 631 C C . VAL B 1 51 ? 5.683 21.664 48.264 1.00 24.35 51 VAL B C 1
ATOM 632 O O . VAL B 1 51 ? 6.373 21.201 47.357 1.00 21.64 51 VAL B O 1
ATOM 636 N N A LYS B 1 52 ? 4.907 22.729 48.117 0.50 23.61 52 LYS B N 1
ATOM 637 N N B LYS B 1 52 ? 4.901 22.724 48.093 0.50 23.51 52 LYS B N 1
ATOM 638 C CA A LYS B 1 52 ? 4.786 23.444 46.857 0.50 23.87 52 LYS B CA 1
ATOM 639 C CA B LYS B 1 52 ? 4.832 23.399 46.805 0.50 23.69 52 LYS B CA 1
ATOM 640 C C A LYS B 1 52 ? 6.152 23.934 46.370 0.50 22.94 52 LYS B C 1
ATOM 641 C C B LYS B 1 52 ? 6.209 23.871 46.366 0.50 22.80 52 LYS B C 1
ATOM 642 O O A LYS B 1 52 ? 6.494 23.780 45.197 0.50 21.45 52 LYS B O 1
ATOM 643 O O B LYS B 1 52 ? 6.613 23.659 45.223 0.50 20.94 52 LYS B O 1
ATOM 654 N N . GLU B 1 53 ? 6.930 24.517 47.277 1.00 21.26 53 GLU B N 1
ATOM 655 C CA . GLU B 1 53 ? 8.256 25.027 46.951 1.00 22.51 53 GLU B CA 1
ATOM 656 C C . GLU B 1 53 ? 9.189 23.902 46.526 1.00 20.69 53 GLU B C 1
ATOM 657 O O . GLU B 1 53 ? 9.985 24.063 45.602 1.00 21.05 53 GLU B O 1
ATOM 663 N N . VAL B 1 54 ? 9.089 22.763 47.201 1.00 19.29 54 VAL B N 1
ATOM 664 C CA . VAL B 1 54 ? 9.923 21.620 46.847 1.00 18.59 54 VAL B CA 1
ATOM 665 C C . VAL B 1 54 ? 9.550 21.113 45.458 1.00 19.47 54 VAL B C 1
ATOM 666 O O . VAL B 1 54 ? 10.417 20.835 44.632 1.00 18.58 54 VAL B O 1
ATOM 670 N N A MET B 1 55 ? 8.254 20.989 45.197 0.50 18.20 55 MET B N 1
ATOM 671 N N B MET B 1 55 ? 8.251 21.004 45.204 0.50 18.40 55 MET B N 1
ATOM 672 C CA A MET B 1 55 ? 7.805 20.502 43.903 0.50 17.96 55 MET B CA 1
ATOM 673 C CA B MET B 1 55 ? 7.777 20.523 43.918 0.50 18.21 55 MET B CA 1
ATOM 674 C C A MET B 1 55 ? 8.266 21.425 42.779 0.50 18.78 55 MET B C 1
ATOM 675 C C B MET B 1 55 ? 8.268 21.424 42.793 0.50 18.96 55 MET B C 1
ATOM 676 O O A MET B 1 55 ? 8.705 20.958 41.728 0.50 18.77 55 MET B O 1
ATOM 677 O O B MET B 1 55 ? 8.735 20.941 41.761 0.50 18.89 55 MET B O 1
ATOM 686 N N . ASP B 1 56 ? 8.171 22.735 42.999 1.00 17.76 56 ASP B N 1
ATOM 687 C CA . ASP B 1 56 ? 8.601 23.695 41.988 1.00 19.97 56 ASP B CA 1
ATOM 688 C C . ASP B 1 56 ? 10.089 23.536 41.723 1.00 18.55 56 ASP B C 1
ATOM 689 O O . ASP B 1 56 ? 10.522 23.540 40.571 1.00 20.50 56 ASP B O 1
ATOM 694 N N . GLN B 1 57 ? 10.869 23.385 42.789 1.00 19.01 57 GLN B N 1
ATOM 695 C CA . GLN B 1 57 ? 12.308 23.203 42.642 1.00 18.63 57 GLN B CA 1
ATOM 696 C C . GLN B 1 57 ? 12.603 21.897 41.912 1.00 19.05 57 GLN B C 1
ATOM 697 O O . GLN B 1 57 ? 13.491 21.838 41.059 1.00 19.98 57 GLN B O 1
ATOM 703 N N . ALA B 1 58 ? 11.855 20.848 42.246 1.00 16.76 58 ALA B N 1
ATOM 704 C CA . ALA B 1 58 ? 12.056 19.550 41.615 1.00 16.20 58 ALA B CA 1
ATOM 705 C C . ALA B 1 58 ? 11.779 19.638 40.123 1.00 18.16 58 ALA B C 1
ATOM 706 O O . ALA B 1 58 ? 12.495 19.054 39.306 1.00 17.46 58 ALA B O 1
ATOM 708 N N A LEU B 1 59 ? 10.759 20.402 39.755 0.55 17.63 59 LEU B N 1
ATOM 709 N N B LEU B 1 59 ? 10.709 20.344 39.772 0.45 18.39 59 LEU B N 1
ATOM 710 C CA A LEU B 1 59 ? 10.442 20.570 38.347 0.55 18.40 59 LEU B CA 1
ATOM 711 C CA B LEU B 1 59 ? 10.322 20.489 38.377 0.45 19.69 59 LEU B CA 1
ATOM 712 C C A LEU B 1 59 ? 11.544 21.376 37.665 0.55 19.50 59 LEU B C 1
ATOM 713 C C B LEU B 1 59 ? 11.293 21.393 37.629 0.45 20.56 59 LEU B C 1
ATOM 714 O O A LEU B 1 59 ? 12.027 21.001 36.600 0.55 17.66 59 LEU B O 1
ATOM 715 O O B LEU B 1 59 ? 11.454 21.269 36.414 0.45 18.95 59 LEU B O 1
ATOM 724 N N A GLU B 1 60 ? 11.954 22.476 38.286 0.55 20.83 60 GLU B N 1
ATOM 725 N N B GLU B 1 60 ? 11.935 22.302 38.357 0.45 21.16 60 GLU B N 1
ATOM 726 C CA A GLU B 1 60 ? 13.001 23.309 37.705 0.55 22.39 60 GLU B CA 1
ATOM 727 C CA B GLU B 1 60 ? 12.906 23.206 37.752 0.45 22.69 60 GLU B CA 1
ATOM 728 C C A GLU B 1 60 ? 14.275 22.518 37.435 0.55 22.22 60 GLU B C 1
ATOM 729 C C B GLU B 1 60 ? 14.156 22.417 37.391 0.45 22.17 60 GLU B C 1
ATOM 730 O O A GLU B 1 60 ? 14.940 22.733 36.425 0.55 22.99 60 GLU B O 1
ATOM 731 O O B GLU B 1 60 ? 14.679 22.534 36.284 0.45 22.86 60 GLU B O 1
ATOM 742 N N . GLU B 1 61 ? 14.621 21.604 38.335 1.00 20.89 61 GLU B N 1
ATOM 743 C CA . GLU B 1 61 ? 15.819 20.798 38.133 1.00 20.57 61 GLU B CA 1
ATOM 744 C C . GLU B 1 61 ? 15.589 19.779 37.025 1.00 20.91 61 GLU B C 1
ATOM 745 O O . GLU B 1 61 ? 16.483 19.509 36.224 1.00 21.70 61 GLU B O 1
ATOM 751 N N . TYR B 1 62 ? 14.380 19.233 36.959 1.00 19.25 62 TYR B N 1
ATOM 752 C CA . TYR B 1 62 ? 14.057 18.275 35.912 1.00 19.63 62 TYR B CA 1
ATOM 753 C C . TYR B 1 62 ? 14.156 18.952 34.550 1.00 20.42 62 TYR B C 1
ATOM 754 O O . TYR B 1 62 ? 14.730 18.399 33.613 1.00 21.25 62 TYR B O 1
ATOM 763 N N . ILE B 1 63 ? 13.594 20.153 34.445 1.00 20.75 63 ILE B N 1
ATOM 764 C CA . ILE B 1 63 ? 13.619 20.895 33.191 1.00 22.03 63 ILE B CA 1
ATOM 765 C C . ILE B 1 63 ? 15.054 21.227 32.793 1.00 23.41 63 ILE B C 1
ATOM 766 O O . ILE B 1 63 ? 15.451 21.035 31.639 1.00 23.48 63 ILE B O 1
ATOM 771 N N . ARG B 1 64 ? 15.836 21.705 33.754 1.00 24.40 64 ARG B N 1
ATOM 772 C CA . ARG B 1 64 ? 17.231 22.051 33.494 1.00 27.19 64 ARG B CA 1
ATOM 773 C C . ARG B 1 64 ? 18.035 20.828 33.044 1.00 27.33 64 ARG B C 1
ATOM 774 O O . ARG B 1 64 ? 18.978 20.945 32.259 1.00 27.62 64 ARG B O 1
ATOM 782 N N . LYS B 1 65 ? 17.649 19.652 33.526 1.00 25.18 65 LYS B N 1
ATOM 783 C CA . LYS B 1 65 ? 18.352 18.416 33.188 1.00 24.81 65 LYS B CA 1
ATOM 784 C C . LYS B 1 65 ? 17.941 17.778 31.863 1.00 24.92 65 LYS B C 1
ATOM 785 O O . LYS B 1 65 ? 18.793 17.429 31.040 1.00 25.89 65 LYS B O 1
ATOM 791 N N . TYR B 1 66 ? 16.636 17.630 31.661 1.00 22.38 66 TYR B N 1
ATOM 792 C CA . TYR B 1 66 ? 16.100 16.988 30.467 1.00 22.61 66 TYR B CA 1
ATOM 793 C C . TYR B 1 66 ? 15.637 17.903 29.351 1.00 23.82 66 TYR B C 1
ATOM 794 O O . TYR B 1 66 ? 15.595 17.492 28.193 1.00 24.36 66 TYR B O 1
ATOM 803 N N . LEU B 1 67 ? 15.274 19.132 29.698 1.00 25.85 67 LEU B N 1
ATOM 804 C CA . LEU B 1 67 ? 14.797 20.090 28.713 1.00 28.15 67 LEU B CA 1
ATOM 805 C C . LEU B 1 67 ? 15.597 21.390 28.816 1.00 30.73 67 LEU B C 1
ATOM 806 O O . LEU B 1 67 ? 15.029 22.473 28.956 1.00 29.27 67 LEU B O 1
ATOM 811 N N . PRO B 1 68 ? 16.936 21.294 28.736 1.00 33.22 68 PRO B N 1
ATOM 812 C CA . PRO B 1 68 ? 17.820 22.462 28.824 1.00 36.85 68 PRO B CA 1
ATOM 813 C C . PRO B 1 68 ? 17.572 23.488 27.723 1.00 40.03 68 PRO B C 1
ATOM 814 O O . PRO B 1 68 ? 17.898 24.665 27.876 1.00 40.19 68 PRO B O 1
ATOM 818 N N . ASP B 1 69 ? 16.993 23.030 26.619 1.00 44.39 69 ASP B N 1
ATOM 819 C CA . ASP B 1 69 ? 16.691 23.895 25.485 1.00 49.60 69 ASP B CA 1
ATOM 820 C C . ASP B 1 69 ? 15.573 24.884 25.810 1.00 51.74 69 ASP B C 1
ATOM 821 O O . ASP B 1 69 ? 14.888 25.385 24.916 1.00 52.07 69 ASP B O 1
ATOM 826 N N . LYS B 1 70 ? 15.399 25.158 27.100 1.00 54.67 70 LYS B N 1
ATOM 827 C CA . LYS B 1 70 ? 14.386 26.095 27.575 1.00 56.69 70 LYS B CA 1
ATOM 828 C C . LYS B 1 70 ? 14.997 27.489 27.680 1.00 58.15 70 LYS B C 1
ATOM 829 O O . LYS B 1 70 ? 14.424 28.470 27.203 1.00 58.44 70 LYS B O 1
ATOM 835 N N . LEU B 1 71 ? 16.164 27.564 28.312 1.00 59.38 71 LEU B N 1
ATOM 836 C CA . LEU B 1 71 ? 16.870 28.827 28.487 1.00 60.87 71 LEU B CA 1
ATOM 837 C C . LEU B 1 71 ? 18.378 28.604 28.478 1.00 61.57 71 LEU B C 1
ATOM 838 O O . LEU B 1 71 ? 18.795 27.430 28.379 1.00 62.24 71 LEU B O 1
#

Foldseek 3Di:
DDDDDDDDDDPVVLVVLVVVCVVVPHDSVVVVVVVVVVVCCVPPNPPD/DDDDDDDDDDDPVVQVVQVVVCVPDHDDSVVVVVVVVVVVCCVPVVVPD

Radius of gyration: 13.08 Å; Cα contacts (8 Å, |Δi|>4): 125; chains: 2; bounding box: 22×39×39 Å

So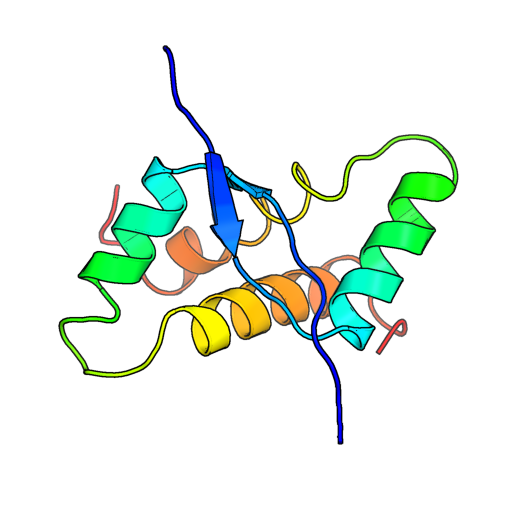lvent-accessible surface area: 6181 Å² total; per-residue (Å²): 232,97,42,67,105,74,8,118,0,75,35,43,0,19,104,46,0,107,83,49,9,75,151,110,60,53,74,30,54,116,17,0,9,75,2,5,37,50,29,0,136,114,97,33,77,141,105,84,199,166,103,46,56,98,50,12,127,1,63,20,38,0,28,87,16,3,84,75,35,21,77,123,142,67,56,67,34,36,104,20,2,7,78,1,0,74,30,28,1,152,128,87,22,77,131,91,173

Organism: Streptococcus pyogenes (NCBI:txid1314)

CATH classification: 1.10.1220.10

Sequence (97 aa):
IMGDKTVVRVRADLHHIIKIETTAKNGGNVKEVMDQALEEYIRKYLPDKKLDIMGDKTVRVRADLHHIIKIETAKNGGNVKKEVMMDQALLEEEYIRKYLPDKL